Protein AF-A0A377PTZ9-F1 (afdb_monomer)

Organism: NCBI:txid216

Radius of gyration: 16.84 Å; Cα contacts (8 Å, |Δi|>4): 216; chains: 1; bounding box: 47×27×41 Å

Solvent-accessible surface area (backbone atoms only — not comparable to full-atom values): 8527 Å² total; per-residue (Å²): 127,81,68,58,60,66,52,52,52,62,65,39,64,83,75,37,83,42,76,46,66,63,40,73,64,58,42,49,35,21,53,57,26,54,49,50,52,49,54,52,51,52,33,51,74,72,61,79,44,78,96,49,69,70,60,57,49,51,62,28,60,78,28,16,79,56,80,60,74,45,83,55,84,72,74,62,31,44,36,37,41,26,43,89,55,39,35,38,42,26,41,75,40,94,63,89,71,54,79,67,52,51,53,55,49,50,54,50,39,52,49,50,49,30,17,44,28,44,86,38,75,83,45,52,75,43,62,45,81,43,64,77,78,66,92,58,64,90,52,74,82,82,74,81,80,126

Nearest PDB structures (foldseek):
  4i1t-assembly1_A-2  TM=3.904E-01  e=2.433E-02  Mammarenavirus caliense
  2aag-assembly2_D  TM=4.185E-01  e=1.680E+00  Pseudomonas pavonaceae
  2aaj-assembly1_A  TM=4.150E-01  e=1.680E+00  Pseudomonas pavonaceae
  7oe3-assembly1_L  TM=3.119E-01  e=4.398E+00  Mammarenavirus lassaense

pLDDT: mean 90.22, std 12.08, range [41.66, 98.38]

Foldseek 3Di:
DPCPLVVVQVVQVVPFPDKDFQAWFAQKFAPQLVVLLVVVLVCVVVVVDDDDPVVSLVSLLVCLADHHMDGHGAGTQGMWTHDPLEIEREDEDADDDDPVVVSVLSSSQSVSSSRNCNVRSSGNYHYYYHHDDDPPPPDDPPPPDD

Mean predicted aligned error: 5.7 Å

Structure (mmCIF, N/CA/C/O backbone):
data_AF-A0A377PTZ9-F1
#
_entry.id   AF-A0A377PTZ9-F1
#
loop_
_atom_site.group_PDB
_atom_site.id
_atom_site.type_symbol
_atom_site.label_atom_id
_atom_site.label_alt_id
_atom_site.label_comp_id
_atom_site.label_asym_id
_atom_site.label_entity_id
_atom_site.label_seq_id
_atom_site.pdbx_PDB_ins_code
_atom_site.Cartn_x
_atom_site.Cartn_y
_atom_site.Cartn_z
_atom_site.occupancy
_atom_site.B_iso_or_equiv
_atom_site.auth_seq_id
_atom_site.auth_comp_id
_atom_site.auth_asym_id
_atom_site.auth_atom_id
_atom_site.pdbx_PDB_model_num
ATOM 1 N N . MET A 1 1 ? 12.269 11.457 -18.481 1.00 46.06 1 MET A N 1
ATOM 2 C CA . MET A 1 1 ? 11.301 10.657 -17.701 1.00 46.06 1 MET A CA 1
ATOM 3 C C . MET A 1 1 ? 11.946 9.303 -17.450 1.00 46.06 1 MET A C 1
ATOM 5 O O . MET A 1 1 ? 12.517 8.785 -18.406 1.00 46.06 1 MET A O 1
ATOM 9 N N . PRO A 1 2 ? 11.980 8.771 -16.217 1.00 60.16 2 PRO A N 1
ATOM 10 C CA . PRO A 1 2 ? 12.555 7.449 -15.976 1.00 60.16 2 PRO A CA 1
ATOM 11 C C . PRO A 1 2 ? 11.847 6.422 -16.870 1.00 60.16 2 PRO A C 1
ATOM 13 O O . PRO A 1 2 ? 10.621 6.393 -16.915 1.00 60.16 2 PRO A O 1
ATOM 16 N N . CYS A 1 3 ? 12.595 5.603 -17.609 1.00 76.75 3 CYS A N 1
ATOM 17 C CA . CYS A 1 3 ? 12.037 4.622 -18.549 1.00 76.75 3 CYS A CA 1
ATOM 18 C C . CYS A 1 3 ? 11.354 3.423 -17.863 1.00 76.75 3 CYS A C 1
ATOM 20 O O . CYS A 1 3 ? 10.836 2.546 -18.546 1.00 76.75 3 CYS A O 1
ATOM 22 N N . PHE A 1 4 ? 11.342 3.375 -16.528 1.00 84.31 4 PHE A N 1
ATOM 23 C CA . PHE A 1 4 ? 10.908 2.208 -15.763 1.00 84.31 4 PHE A CA 1
ATOM 24 C C . PHE A 1 4 ? 9.403 1.955 -15.834 1.00 84.31 4 PHE A C 1
ATOM 26 O O . PHE A 1 4 ? 9.007 0.818 -16.061 1.00 84.31 4 PHE A O 1
ATOM 33 N N . GLU A 1 5 ? 8.566 2.985 -15.679 1.00 84.88 5 GLU A N 1
ATOM 34 C CA . GLU A 1 5 ? 7.110 2.798 -15.713 1.00 84.88 5 GLU A CA 1
ATOM 35 C C . GLU A 1 5 ? 6.605 2.308 -17.082 1.00 84.88 5 GLU A C 1
ATOM 37 O O . GLU A 1 5 ? 5.868 1.323 -17.090 1.00 84.88 5 GLU A O 1
ATOM 42 N N . PRO A 1 6 ? 7.003 2.897 -18.238 1.00 89.69 6 PRO A N 1
ATOM 43 C CA . PRO A 1 6 ? 6.596 2.368 -19.543 1.00 89.69 6 PRO A CA 1
ATOM 44 C C . PRO A 1 6 ? 7.059 0.927 -19.791 1.00 89.69 6 PRO A C 1
ATOM 46 O O . PRO A 1 6 ? 6.316 0.133 -20.357 1.00 89.69 6 PRO A O 1
ATOM 49 N N . VAL A 1 7 ? 8.278 0.571 -19.365 1.00 89.44 7 VAL A N 1
ATOM 50 C CA . VAL A 1 7 ? 8.804 -0.796 -19.525 1.00 89.44 7 VAL A CA 1
ATOM 51 C C . VAL A 1 7 ? 8.029 -1.783 -18.652 1.00 89.44 7 VAL A C 1
ATOM 53 O O . VAL A 1 7 ? 7.683 -2.868 -19.111 1.00 89.44 7 VAL A O 1
ATOM 56 N N . ALA A 1 8 ? 7.734 -1.414 -17.404 1.00 89.88 8 ALA A N 1
ATOM 57 C CA . ALA A 1 8 ? 6.964 -2.257 -16.498 1.00 89.88 8 ALA A CA 1
ATOM 58 C C . ALA A 1 8 ? 5.516 -2.453 -16.980 1.00 89.88 8 ALA A C 1
ATOM 60 O O . ALA A 1 8 ? 5.006 -3.570 -16.913 1.00 89.88 8 ALA A O 1
ATOM 61 N N . GLU A 1 9 ? 4.881 -1.402 -17.510 1.00 92.56 9 GLU A N 1
ATOM 62 C CA . GLU A 1 9 ? 3.571 -1.487 -18.167 1.00 92.56 9 GLU A CA 1
ATOM 63 C C . GLU A 1 9 ? 3.603 -2.472 -19.342 1.00 92.56 9 GLU A C 1
ATOM 65 O O . GLU A 1 9 ? 2.761 -3.365 -19.408 1.00 92.56 9 GLU A O 1
ATOM 70 N N . GLU A 1 10 ? 4.586 -2.353 -20.240 1.00 94.06 10 GLU A N 1
ATOM 71 C CA . GLU A 1 10 ? 4.681 -3.215 -21.421 1.00 94.06 10 GLU A CA 1
ATOM 72 C C . GLU A 1 10 ? 4.845 -4.694 -21.050 1.00 94.06 10 GLU A C 1
ATOM 74 O O . GLU A 1 10 ? 4.149 -5.552 -21.589 1.00 94.06 10 GLU A O 1
ATOM 79 N N . LEU A 1 11 ? 5.704 -4.996 -20.072 1.00 91.06 11 LEU A N 1
ATOM 80 C CA . LEU A 1 11 ? 5.896 -6.361 -19.573 1.00 91.06 11 LEU A CA 1
ATOM 81 C C . LEU A 1 11 ? 4.638 -6.921 -18.892 1.00 91.06 11 LEU A C 1
ATOM 83 O O . LEU A 1 11 ? 4.369 -8.120 -18.969 1.00 91.06 11 LEU A O 1
ATOM 87 N N . ALA A 1 12 ? 3.856 -6.071 -18.226 1.00 93.44 12 ALA A N 1
ATOM 88 C CA . ALA A 1 12 ? 2.660 -6.497 -17.512 1.00 93.44 12 ALA A CA 1
ATOM 89 C C . ALA A 1 12 ? 1.502 -6.899 -18.444 1.00 93.44 12 ALA A C 1
ATOM 91 O O . ALA A 1 12 ? 0.682 -7.733 -18.050 1.00 93.44 12 ALA A O 1
ATOM 92 N N . LYS A 1 13 ? 1.441 -6.375 -19.678 1.00 94.62 13 LYS A N 1
ATOM 93 C CA . LYS A 1 13 ? 0.349 -6.644 -20.643 1.00 94.62 13 LYS A CA 1
ATOM 94 C C . LYS A 1 13 ? 0.128 -8.127 -20.931 1.00 94.62 13 LYS A C 1
ATOM 96 O O . LYS A 1 13 ? -0.987 -8.528 -21.238 1.00 94.62 13 LYS A O 1
ATOM 101 N N . ALA A 1 14 ? 1.166 -8.951 -20.800 1.00 94.12 14 ALA A N 1
ATOM 102 C CA . ALA A 1 14 ? 1.071 -10.392 -21.015 1.00 94.12 14 ALA A CA 1
ATOM 103 C C . ALA A 1 14 ? 0.363 -11.155 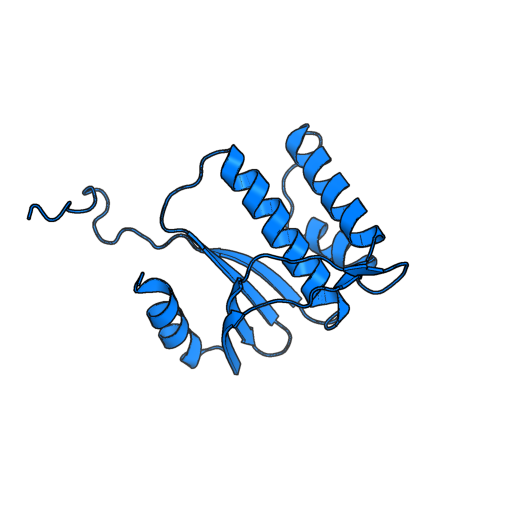-19.875 1.00 94.12 14 ALA A C 1
ATOM 105 O O . ALA A 1 14 ? 0.012 -12.323 -20.047 1.00 94.12 14 ALA A O 1
ATOM 106 N N . HIS A 1 15 ? 0.189 -10.543 -18.698 1.00 94.38 15 HIS A N 1
ATOM 107 C CA . HIS A 1 15 ? -0.195 -11.260 -17.477 1.00 94.38 15 HIS A CA 1
ATOM 108 C C . HIS A 1 15 ? -1.317 -10.615 -16.660 1.00 94.38 15 HIS A C 1
ATOM 110 O O . HIS A 1 15 ? -1.866 -11.294 -15.791 1.00 94.38 15 HIS A O 1
ATOM 116 N N . PHE A 1 16 ? -1.643 -9.344 -16.896 1.00 96.88 16 PHE A N 1
ATOM 117 C CA . PHE A 1 16 ? -2.603 -8.582 -16.099 1.00 96.88 16 PHE A CA 1
ATOM 118 C C . PHE A 1 16 ? -3.767 -8.078 -16.948 1.00 96.88 16 PHE A C 1
ATOM 120 O O . PHE A 1 16 ? -3.578 -7.652 -18.084 1.00 96.88 16 PHE A O 1
ATOM 127 N N . ASP A 1 17 ? -4.962 -8.095 -16.361 1.00 95.94 17 ASP A N 1
ATOM 128 C CA . ASP A 1 17 ? -6.204 -7.679 -17.017 1.00 95.94 17 ASP A CA 1
ATOM 129 C C . ASP A 1 17 ? -6.298 -6.151 -17.094 1.00 95.94 17 ASP A C 1
ATOM 131 O O . ASP A 1 17 ? -6.851 -5.588 -18.038 1.00 95.94 17 ASP A O 1
ATOM 135 N N . LYS A 1 18 ? -5.760 -5.468 -16.076 1.00 97.06 18 LYS A N 1
ATOM 136 C CA . LYS A 1 18 ? -5.796 -4.013 -15.962 1.00 97.06 18 LYS A CA 1
ATOM 137 C C . LYS A 1 18 ? -4.451 -3.477 -15.499 1.00 97.06 18 LYS A C 1
ATOM 139 O O . LYS A 1 18 ? -3.873 -3.970 -14.529 1.00 97.06 18 LYS A O 1
ATOM 144 N N . ILE A 1 19 ? -3.969 -2.468 -16.216 1.00 97.50 19 ILE A N 1
ATOM 145 C CA . ILE A 1 19 ? -2.663 -1.845 -16.018 1.00 97.50 19 ILE A CA 1
ATOM 146 C C . ILE A 1 19 ? -2.851 -0.341 -16.151 1.00 97.50 19 ILE A C 1
ATOM 148 O O . ILE A 1 19 ? -3.372 0.129 -17.160 1.00 97.50 19 ILE A O 1
ATOM 152 N N . GLU A 1 20 ? -2.444 0.413 -15.137 1.00 96.50 20 GLU A N 1
ATOM 153 C CA . GLU A 1 20 ? -2.521 1.872 -15.154 1.00 96.50 20 GLU A CA 1
ATOM 154 C C . GLU A 1 20 ? -1.290 2.479 -14.482 1.00 96.50 20 GLU A C 1
ATOM 156 O O . GLU A 1 20 ? -0.798 1.971 -13.473 1.00 96.50 20 GLU A O 1
ATOM 161 N N . ARG A 1 21 ? -0.799 3.594 -15.023 1.00 95.50 21 ARG A N 1
ATOM 162 C CA . ARG A 1 21 ? 0.311 4.353 -14.441 1.00 95.50 21 ARG A CA 1
ATOM 163 C C . ARG A 1 21 ? -0.188 5.574 -13.689 1.00 95.50 21 ARG A C 1
ATOM 165 O O . ARG A 1 21 ? -1.158 6.204 -14.104 1.00 95.50 21 ARG A O 1
ATOM 172 N N . GLN A 1 22 ? 0.543 5.959 -12.646 1.00 94.31 22 GLN A N 1
ATOM 173 C CA . GLN A 1 22 ? 0.359 7.235 -11.947 1.00 94.31 22 GLN A CA 1
ATOM 174 C C . GLN A 1 22 ? -1.080 7.449 -11.439 1.00 94.31 22 GLN A C 1
ATOM 176 O O . GLN A 1 22 ? -1.638 8.555 -11.536 1.00 94.31 22 GLN A O 1
ATOM 181 N N . ILE A 1 23 ? -1.685 6.389 -10.890 1.00 95.75 23 ILE A N 1
ATOM 182 C CA . ILE A 1 23 ? -3.071 6.417 -10.418 1.00 95.75 23 ILE A CA 1
ATOM 183 C C . ILE A 1 23 ? -3.183 7.044 -9.031 1.00 95.75 23 ILE A C 1
ATOM 185 O O . ILE A 1 23 ? -2.307 6.901 -8.177 1.00 95.75 23 ILE A O 1
ATOM 189 N N . ALA A 1 24 ? -4.306 7.710 -8.782 1.00 94.19 24 ALA A N 1
ATOM 190 C CA . ALA A 1 24 ? -4.717 8.058 -7.431 1.00 94.19 24 ALA A CA 1
ATOM 191 C C . ALA A 1 24 ? -5.631 6.949 -6.896 1.00 94.19 24 ALA A C 1
ATOM 193 O O . ALA A 1 24 ? -6.647 6.633 -7.514 1.00 94.19 24 ALA A O 1
ATOM 194 N N . VAL A 1 25 ? -5.291 6.377 -5.740 1.00 92.88 25 VAL A N 1
ATOM 195 C CA . VAL A 1 25 ? -6.271 5.607 -4.960 1.00 92.88 25 VAL A CA 1
ATOM 196 C C . VAL A 1 25 ? -7.340 6.559 -4.409 1.00 92.88 25 VAL A C 1
ATOM 198 O O . VAL A 1 25 ? -7.126 7.774 -4.363 1.00 92.88 25 VAL A O 1
ATOM 201 N N . THR A 1 26 ? -8.494 6.025 -3.997 1.00 91.50 26 THR A N 1
ATOM 202 C CA . THR A 1 26 ? -9.554 6.853 -3.395 1.00 91.50 26 THR A CA 1
ATOM 203 C C . THR A 1 26 ? -9.016 7.675 -2.218 1.00 91.50 26 THR A C 1
ATOM 205 O O . THR A 1 26 ? -8.110 7.253 -1.500 1.00 91.50 26 THR A O 1
ATOM 208 N N . ASN A 1 27 ? -9.565 8.872 -2.036 1.00 94.44 27 ASN A N 1
ATOM 209 C CA . ASN A 1 27 ? -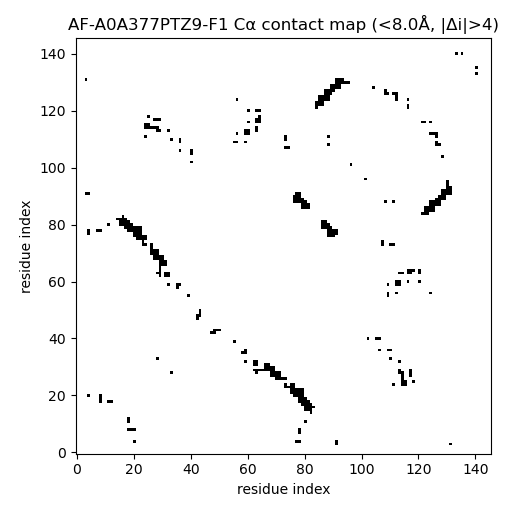9.185 9.793 -0.968 1.00 94.44 27 ASN A CA 1
ATOM 210 C C . ASN A 1 27 ? -9.866 9.472 0.372 1.00 94.44 27 ASN A C 1
ATOM 212 O O . ASN A 1 27 ? -9.576 10.128 1.370 1.00 94.44 27 ASN A O 1
ATOM 216 N N . THR A 1 28 ? -10.760 8.485 0.402 1.00 96.75 28 THR A N 1
ATOM 217 C CA . THR A 1 28 ? -11.482 8.065 1.604 1.00 96.75 28 THR A CA 1
ATOM 218 C C . THR A 1 28 ? -10.718 6.985 2.365 1.00 96.75 28 THR A C 1
ATOM 220 O O . THR A 1 28 ? -10.189 6.044 1.773 1.00 96.75 28 THR A O 1
ATOM 223 N N . ILE A 1 29 ? -10.678 7.113 3.688 1.00 97.31 29 ILE A N 1
ATOM 224 C CA . ILE A 1 29 ? -10.144 6.117 4.621 1.00 97.31 29 ILE A CA 1
ATOM 225 C C . ILE A 1 29 ? -10.976 6.143 5.909 1.00 97.31 29 ILE A C 1
ATOM 227 O O . ILE A 1 29 ? -11.497 7.192 6.280 1.00 97.31 29 ILE A O 1
ATOM 231 N N . THR A 1 30 ? -11.123 5.020 6.612 1.00 97.38 30 THR A N 1
ATOM 232 C CA . THR A 1 30 ? -11.762 5.018 7.940 1.00 97.38 30 THR A CA 1
ATOM 233 C C . THR A 1 30 ? -10.790 5.531 9.005 1.00 97.38 30 THR A C 1
ATOM 235 O O . THR A 1 30 ? -9.578 5.292 8.935 1.00 97.38 30 THR A O 1
ATOM 238 N N . LYS A 1 31 ? -11.298 6.234 10.022 1.00 97.06 31 LYS A N 1
ATOM 239 C CA . LYS A 1 31 ? -10.481 6.690 11.158 1.00 97.06 31 LYS A CA 1
ATOM 240 C C . LYS A 1 31 ? -9.868 5.505 11.904 1.00 97.06 31 LYS A C 1
ATOM 242 O O . LYS A 1 31 ? -8.725 5.579 12.351 1.00 97.06 31 LYS A O 1
ATOM 247 N N . GLU A 1 32 ? -10.591 4.396 11.990 1.00 97.25 32 GLU A N 1
ATOM 248 C CA . GLU A 1 32 ? -10.123 3.134 12.553 1.00 97.25 32 GLU A CA 1
ATOM 249 C C . GLU A 1 32 ? -8.935 2.571 11.765 1.00 97.25 32 GLU A C 1
ATOM 251 O O . GLU A 1 32 ? -7.923 2.226 12.375 1.00 97.25 32 GLU A O 1
ATOM 256 N N . ALA A 1 33 ? -8.984 2.555 10.428 1.00 97.56 33 ALA A N 1
ATOM 257 C CA . ALA A 1 33 ? -7.838 2.136 9.621 1.00 97.56 33 ALA A CA 1
ATOM 258 C C . ALA A 1 33 ? -6.623 3.051 9.838 1.00 97.56 33 ALA A C 1
ATOM 260 O O . ALA A 1 33 ? -5.503 2.557 9.947 1.00 97.56 33 ALA A O 1
ATOM 261 N N . GLN A 1 34 ? -6.821 4.368 9.970 1.00 97.50 34 GLN A N 1
ATOM 262 C CA . GLN A 1 34 ? -5.725 5.292 10.293 1.00 97.50 34 GLN A CA 1
ATOM 263 C C . GLN A 1 34 ? -5.080 4.980 11.650 1.00 97.50 34 GLN A C 1
ATOM 265 O O . GLN A 1 34 ? -3.852 4.989 11.747 1.00 97.50 34 GLN A O 1
ATOM 270 N N . ARG A 1 35 ? -5.884 4.668 12.676 1.00 97.69 35 ARG A N 1
ATOM 271 C CA . ARG A 1 35 ? -5.386 4.243 13.995 1.00 97.69 35 ARG A CA 1
ATOM 272 C C . ARG A 1 35 ? -4.606 2.934 13.899 1.00 97.69 35 ARG A C 1
ATOM 274 O O . ARG A 1 35 ? -3.472 2.884 14.350 1.00 97.69 35 ARG A O 1
ATOM 281 N N . VAL A 1 36 ? -5.147 1.923 13.216 1.00 97.94 36 VAL A N 1
ATOM 282 C CA . VAL A 1 36 ? -4.456 0.637 13.016 1.00 97.94 36 VAL A CA 1
ATOM 283 C C . VAL A 1 36 ? -3.117 0.822 12.298 1.00 97.94 36 VAL A C 1
ATOM 285 O O . VAL A 1 36 ? -2.121 0.222 12.698 1.00 97.94 36 VAL A O 1
ATOM 288 N N . ILE A 1 37 ? -3.061 1.667 11.263 1.00 97.94 37 ILE A N 1
ATOM 289 C CA . ILE A 1 37 ? -1.805 2.001 10.578 1.00 97.94 37 ILE A CA 1
ATOM 290 C C . ILE A 1 37 ? -0.823 2.655 11.551 1.00 97.94 37 ILE A C 1
ATOM 292 O O . ILE A 1 37 ? 0.355 2.300 11.547 1.00 97.94 37 ILE A O 1
ATOM 296 N N . GLN A 1 38 ? -1.287 3.598 12.372 1.00 98.00 38 GLN A N 1
ATOM 297 C CA . GLN A 1 38 ? -0.449 4.258 13.367 1.00 98.00 38 GLN A CA 1
ATOM 298 C C . GLN A 1 38 ? 0.111 3.254 14.384 1.00 98.00 38 GLN A C 1
ATOM 300 O O . GLN A 1 38 ? 1.323 3.215 14.573 1.00 98.00 38 GLN A O 1
ATOM 305 N N . ASP A 1 39 ? -0.725 2.367 14.921 1.00 98.06 39 ASP A N 1
ATOM 306 C CA . ASP A 1 39 ? -0.317 1.334 15.878 1.00 98.06 39 ASP A CA 1
ATOM 307 C C . ASP A 1 39 ? 0.714 0.364 15.281 1.00 98.06 39 ASP A C 1
ATOM 309 O O . ASP A 1 39 ? 1.680 -0.021 15.946 1.00 98.06 39 ASP A O 1
ATOM 313 N N . ILE A 1 40 ? 0.525 -0.040 14.017 1.00 98.12 40 ILE A N 1
ATOM 314 C CA . ILE A 1 40 ? 1.491 -0.868 13.281 1.00 98.12 40 ILE A CA 1
ATOM 315 C C . ILE A 1 40 ? 2.827 -0.130 13.179 1.00 98.12 40 ILE A C 1
ATOM 317 O O . ILE A 1 40 ? 3.869 -0.702 13.495 1.00 98.12 40 ILE A O 1
ATOM 321 N N . MET A 1 41 ? 2.810 1.136 12.757 1.00 97.50 41 MET A N 1
ATOM 322 C CA . MET A 1 41 ? 4.026 1.935 12.615 1.00 97.50 41 MET A CA 1
ATOM 323 C C . MET A 1 41 ? 4.754 2.086 13.955 1.00 97.50 41 MET A C 1
ATOM 325 O O . MET A 1 41 ? 5.942 1.781 14.030 1.00 97.50 41 MET A O 1
ATOM 329 N N . ASP A 1 42 ? 4.048 2.445 15.024 1.00 97.44 42 ASP A N 1
ATOM 330 C CA . ASP A 1 42 ? 4.637 2.636 16.353 1.00 97.44 42 ASP A CA 1
ATOM 331 C C . ASP A 1 42 ? 5.224 1.333 16.913 1.00 97.44 42 ASP A C 1
ATOM 333 O O . ASP A 1 42 ? 6.324 1.323 17.477 1.00 97.44 42 ASP A O 1
ATOM 337 N N . SER A 1 43 ? 4.551 0.201 16.686 1.00 96.44 43 SER A N 1
ATOM 338 C CA . SER A 1 43 ? 5.030 -1.127 17.096 1.00 96.44 43 SER A CA 1
ATOM 339 C C . SER A 1 43 ? 6.286 -1.570 16.339 1.00 96.44 43 SER A C 1
ATOM 341 O O . SER A 1 43 ? 7.137 -2.263 16.901 1.00 96.44 43 SER A O 1
ATOM 343 N N . LEU A 1 44 ? 6.419 -1.197 15.064 1.00 95.31 44 LEU A N 1
ATOM 344 C CA . LEU A 1 44 ? 7.615 -1.483 14.265 1.00 95.31 44 LEU A CA 1
ATOM 345 C C . LEU A 1 44 ? 8.775 -0.554 14.633 1.00 95.31 44 LEU A C 1
ATOM 347 O O . LEU A 1 44 ? 9.932 -0.974 14.647 1.00 95.31 44 LEU A O 1
ATOM 351 N N . GLU A 1 45 ? 8.484 0.710 14.935 1.00 93.00 45 GLU A N 1
ATOM 352 C CA . GLU A 1 45 ? 9.495 1.708 15.280 1.00 93.00 45 GLU A CA 1
ATOM 353 C C . GLU A 1 45 ? 10.091 1.505 16.673 1.00 93.00 45 GLU A C 1
ATOM 355 O O . GLU A 1 45 ? 11.300 1.676 16.843 1.00 93.00 45 GLU A O 1
ATOM 360 N N . SER A 1 46 ? 9.266 1.094 17.637 1.00 94.19 46 SER A N 1
ATOM 361 C CA . SER A 1 46 ? 9.689 0.719 18.992 1.00 94.19 46 SER A CA 1
ATOM 362 C C . SER A 1 46 ? 10.408 -0.633 19.057 1.00 94.19 46 SER A C 1
ATOM 364 O O . SER A 1 46 ? 11.041 -0.941 20.063 1.00 94.19 46 SER A O 1
ATOM 366 N N . GLY A 1 47 ? 10.336 -1.444 17.995 1.00 92.06 47 GLY A N 1
ATOM 367 C CA . GLY A 1 47 ? 10.890 -2.799 17.977 1.00 92.06 47 GLY A CA 1
ATOM 368 C C . GLY A 1 47 ? 10.053 -3.827 18.747 1.00 92.06 47 GLY A C 1
ATOM 369 O O . GLY A 1 47 ? 10.501 -4.958 18.919 1.00 92.06 47 GLY A O 1
ATOM 370 N N . ASN A 1 48 ? 8.835 -3.465 19.165 1.00 92.88 48 ASN A N 1
ATOM 371 C CA . ASN A 1 48 ? 7.894 -4.358 19.848 1.00 92.88 48 ASN A CA 1
ATOM 372 C C . ASN A 1 48 ? 7.370 -5.482 18.940 1.00 92.88 48 ASN A C 1
ATOM 374 O O . ASN A 1 48 ? 6.867 -6.494 19.422 1.00 92.88 48 ASN A O 1
ATOM 378 N N . SER A 1 49 ? 7.477 -5.314 17.621 1.00 93.25 49 SER A N 1
ATOM 379 C CA . SER A 1 49 ? 7.043 -6.298 16.629 1.00 93.25 49 SER A CA 1
ATOM 380 C C . SER A 1 49 ? 8.019 -6.383 15.456 1.00 93.25 49 SER A C 1
ATOM 382 O O . SER A 1 49 ? 8.763 -5.444 15.167 1.00 93.25 49 SER A O 1
ATOM 384 N N . LYS A 1 50 ? 8.011 -7.526 14.760 1.00 94.38 50 LYS A N 1
ATOM 385 C CA . LYS A 1 50 ? 8.710 -7.696 13.480 1.00 94.38 50 LYS A CA 1
ATOM 386 C C . LYS A 1 50 ? 7.736 -7.422 12.324 1.00 94.38 50 LYS A C 1
ATOM 388 O O . LYS A 1 50 ? 6.563 -7.758 12.460 1.00 94.38 50 LYS A O 1
ATOM 393 N N . PRO A 1 51 ? 8.200 -6.878 11.182 1.00 93.56 51 PRO A N 1
ATOM 394 C CA . PRO A 1 51 ? 7.345 -6.664 10.015 1.00 93.56 51 PRO A CA 1
ATOM 395 C C . PRO A 1 51 ? 6.659 -7.954 9.554 1.00 93.56 51 PRO A C 1
ATOM 397 O O . PRO A 1 51 ? 7.334 -8.952 9.297 1.00 93.56 51 PRO A O 1
ATOM 400 N N . ASN A 1 52 ? 5.337 -7.908 9.388 1.00 96.38 52 ASN A N 1
ATOM 401 C CA . ASN A 1 52 ? 4.536 -9.027 8.896 1.00 96.38 52 ASN A CA 1
ATOM 402 C C . ASN A 1 52 ? 3.442 -8.514 7.956 1.00 96.38 52 ASN A C 1
ATOM 404 O O . ASN A 1 52 ? 2.344 -8.162 8.378 1.00 96.38 52 ASN A O 1
ATOM 408 N N . LYS A 1 53 ? 3.744 -8.487 6.655 1.00 94.25 53 LYS A N 1
ATOM 409 C CA . LYS A 1 53 ? 2.870 -7.872 5.647 1.00 94.25 53 LYS A CA 1
ATOM 410 C C . LYS A 1 53 ? 1.455 -8.456 5.640 1.00 94.25 53 LYS A C 1
ATOM 412 O O . LYS A 1 53 ? 0.491 -7.707 5.529 1.00 94.25 53 LYS A O 1
ATOM 417 N N . ASN A 1 54 ? 1.332 -9.779 5.742 1.00 95.94 54 ASN A N 1
ATOM 418 C CA . ASN A 1 54 ? 0.034 -10.446 5.651 1.00 95.94 54 ASN A CA 1
ATOM 419 C C . ASN A 1 54 ? -0.856 -10.080 6.843 1.00 95.94 54 ASN A C 1
ATOM 421 O O . ASN A 1 54 ? -2.028 -9.765 6.665 1.00 95.94 54 ASN A O 1
ATOM 425 N N . GLU A 1 55 ? -0.283 -10.072 8.046 1.00 97.00 55 GLU A N 1
ATOM 426 C CA . GLU A 1 55 ? -0.992 -9.696 9.270 1.00 97.00 55 GLU A CA 1
ATOM 427 C C . GLU A 1 55 ? -1.362 -8.208 9.285 1.00 97.00 55 GLU A C 1
ATOM 429 O O . GLU A 1 55 ? -2.497 -7.855 9.589 1.00 97.00 55 GLU A O 1
ATOM 434 N N . GLU A 1 56 ? -0.432 -7.333 8.905 1.00 97.81 56 GLU A N 1
ATOM 435 C CA . GLU A 1 56 ? -0.667 -5.889 8.815 1.00 97.81 56 GLU A CA 1
ATOM 436 C C . GLU A 1 56 ? -1.812 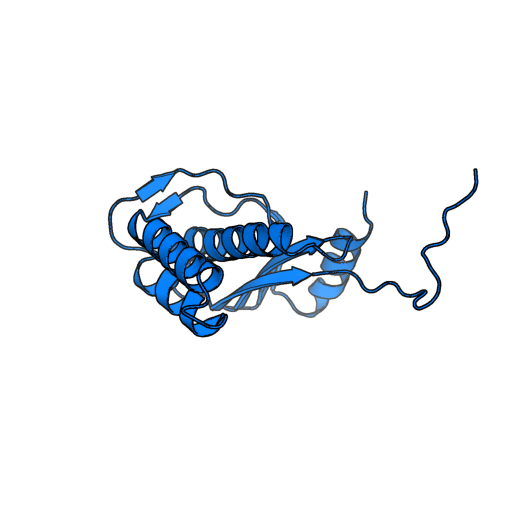-5.559 7.847 1.00 97.81 56 GLU A C 1
ATOM 438 O O . GLU A 1 56 ? -2.698 -4.774 8.183 1.00 97.81 56 GLU A O 1
ATOM 443 N N . ILE A 1 57 ? -1.827 -6.182 6.661 1.00 97.06 57 ILE A N 1
ATOM 444 C CA . ILE A 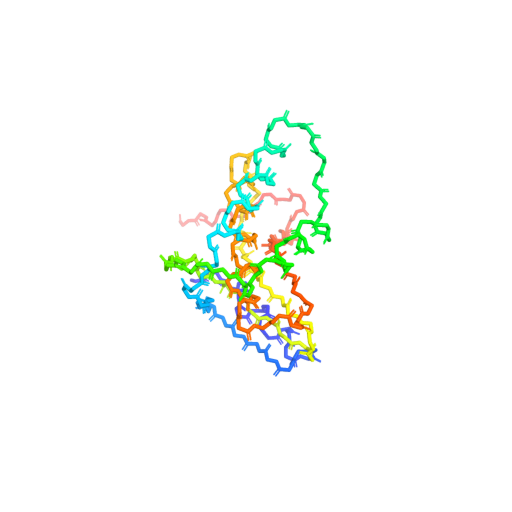1 57 ? -2.904 -6.005 5.680 1.00 97.06 57 ILE A CA 1
ATOM 445 C C . ILE A 1 57 ? -4.217 -6.555 6.235 1.00 97.06 57 ILE A C 1
ATOM 447 O O . ILE A 1 57 ? -5.223 -5.855 6.181 1.00 97.06 57 ILE A O 1
ATOM 451 N N . ALA A 1 58 ? -4.219 -7.754 6.824 1.00 97.00 58 ALA A N 1
ATOM 452 C CA . ALA A 1 58 ? -5.427 -8.341 7.404 1.00 97.00 58 ALA A CA 1
ATOM 453 C C . ALA A 1 58 ? -6.047 -7.448 8.496 1.00 97.00 58 ALA A C 1
ATOM 455 O O . ALA A 1 58 ? -7.261 -7.239 8.501 1.00 97.00 58 ALA A O 1
ATOM 456 N N . ARG A 1 59 ? -5.216 -6.864 9.371 1.00 97.12 59 ARG A N 1
ATOM 457 C CA . ARG A 1 59 ? -5.646 -5.907 10.405 1.00 97.12 59 ARG A CA 1
ATOM 458 C C . ARG A 1 59 ? -6.259 -4.636 9.823 1.00 97.12 59 ARG A C 1
ATOM 460 O O . ARG A 1 59 ? -7.170 -4.080 10.421 1.00 97.12 59 ARG A O 1
ATOM 467 N N . ILE A 1 60 ? -5.753 -4.153 8.691 1.00 97.38 60 ILE A N 1
ATOM 468 C CA . ILE A 1 60 ? -6.312 -2.979 8.009 1.00 97.38 60 ILE A CA 1
ATOM 469 C C . ILE A 1 60 ? -7.638 -3.334 7.333 1.00 97.38 60 ILE A C 1
ATOM 471 O O . ILE A 1 60 ? -8.609 -2.591 7.458 1.00 97.38 60 ILE A O 1
ATOM 475 N N . LEU A 1 61 ? -7.695 -4.472 6.634 1.00 96.25 61 LEU A N 1
ATOM 476 C CA . LEU A 1 61 ? -8.889 -4.908 5.910 1.00 96.25 61 LEU A CA 1
ATOM 477 C C . LEU A 1 61 ? -10.092 -5.078 6.843 1.00 96.25 61 LEU A C 1
ATOM 479 O O . LEU A 1 61 ? -11.186 -4.648 6.479 1.00 96.25 61 LEU A O 1
ATOM 483 N N . SER A 1 62 ? -9.889 -5.610 8.054 1.00 96.00 62 SER A N 1
ATOM 484 C CA . SER A 1 62 ? -10.968 -5.836 9.026 1.00 96.00 62 SER A CA 1
ATOM 485 C C . SER A 1 62 ? -11.677 -4.560 9.497 1.00 96.00 62 SER A C 1
ATOM 487 O O . SER A 1 62 ? -12.806 -4.646 9.972 1.00 96.00 62 SER A O 1
ATOM 489 N N . VAL A 1 63 ? -11.051 -3.388 9.345 1.00 95.81 63 VAL A N 1
ATOM 490 C CA . VAL A 1 63 ? -11.606 -2.080 9.747 1.00 95.81 63 VAL A CA 1
ATOM 491 C C . VAL A 1 63 ? -11.791 -1.117 8.570 1.00 95.81 63 VAL A C 1
ATOM 493 O O . VAL A 1 63 ? -12.137 0.050 8.756 1.00 95.81 63 VAL A O 1
ATOM 496 N N . SER A 1 64 ? -11.542 -1.582 7.344 1.00 91.81 64 SER A N 1
ATOM 497 C CA . SER A 1 64 ? -11.457 -0.724 6.156 1.00 91.81 64 SER A CA 1
ATOM 498 C C . SER A 1 64 ? -12.802 -0.197 5.651 1.00 91.81 64 SER A C 1
ATOM 500 O O . SER A 1 64 ? -12.802 0.769 4.900 1.00 91.81 64 SER A O 1
ATOM 502 N N . GLN A 1 65 ? -13.932 -0.785 6.062 1.00 92.12 65 GLN A N 1
ATOM 503 C CA . GLN A 1 65 ? -15.270 -0.420 5.564 1.00 92.12 65 GLN A CA 1
ATOM 504 C C . GLN A 1 65 ? -16.230 0.127 6.623 1.00 92.12 65 GLN A C 1
ATOM 506 O O . GLN A 1 65 ? -17.304 0.616 6.285 1.00 92.12 65 GLN A O 1
ATOM 511 N N . SER A 1 66 ? -15.884 0.014 7.902 1.00 85.06 66 SER A N 1
ATOM 512 C CA . SER A 1 66 ? -16.782 0.336 9.009 1.00 85.06 66 SER A CA 1
ATOM 513 C C . SER A 1 66 ? -16.266 1.522 9.806 1.00 85.06 66 SER A C 1
ATOM 515 O O . SER A 1 66 ? -15.077 1.577 10.115 1.00 85.06 66 SER A O 1
ATOM 517 N N . GLY A 1 67 ? -17.176 2.399 10.219 1.00 90.06 67 GLY A N 1
ATOM 518 C CA . GLY A 1 67 ? -16.871 3.502 11.124 1.00 90.06 67 GLY A CA 1
ATOM 519 C C . GLY A 1 67 ? -16.868 4.861 10.439 1.00 90.06 67 GLY A C 1
ATOM 520 O O . GLY A 1 67 ? -17.417 5.044 9.352 1.00 90.06 67 GLY A O 1
ATOM 521 N N . GLU A 1 68 ? -16.283 5.837 11.124 1.00 96.19 68 GLU A N 1
ATOM 522 C CA . GLU A 1 68 ? -16.240 7.212 10.647 1.00 96.19 68 GLU A CA 1
ATOM 523 C C . GLU A 1 68 ? -15.150 7.367 9.583 1.00 96.19 68 GLU A C 1
ATOM 525 O O . GLU A 1 68 ? -14.014 6.921 9.757 1.00 96.19 68 GLU A O 1
ATOM 530 N N . THR A 1 69 ? -15.475 8.027 8.477 1.00 96.62 69 THR A N 1
ATOM 531 C CA . THR A 1 69 ? -14.525 8.262 7.388 1.00 96.62 69 THR A CA 1
ATOM 532 C C . THR A 1 69 ? -13.799 9.591 7.538 1.00 96.62 69 THR A C 1
ATOM 534 O O . THR A 1 69 ? -14.358 10.575 8.022 1.00 96.62 69 THR A O 1
ATOM 537 N N . SER A 1 70 ? -12.569 9.649 7.043 1.00 95.19 70 SER A N 1
ATOM 538 C CA . SER A 1 70 ? -11.811 10.873 6.828 1.00 95.19 70 SER A CA 1
ATOM 539 C C . SER A 1 70 ? -11.343 10.961 5.373 1.00 95.19 70 SER A C 1
ATOM 541 O O . SER A 1 70 ? -11.214 9.955 4.668 1.00 95.19 70 SER A O 1
ATOM 543 N N . THR A 1 71 ? -11.105 12.190 4.918 1.00 96.56 71 THR A N 1
ATOM 544 C CA . THR A 1 71 ? -10.571 12.463 3.582 1.00 96.56 71 THR A CA 1
ATOM 545 C C . THR A 1 71 ? -9.094 12.803 3.695 1.00 96.56 71 THR A C 1
ATOM 547 O O . THR A 1 71 ? -8.716 13.732 4.409 1.00 96.56 71 THR A O 1
ATOM 550 N N . ILE A 1 72 ? -8.257 12.078 2.961 1.00 95.50 72 ILE A N 1
ATOM 551 C CA . ILE A 1 72 ? -6.813 12.298 2.877 1.00 95.50 72 ILE A CA 1
ATOM 552 C C . ILE A 1 72 ? -6.378 12.460 1.421 1.00 95.50 72 ILE A C 1
ATOM 554 O O . ILE A 1 72 ? -7.152 12.246 0.495 1.00 95.50 72 ILE A O 1
ATOM 558 N N . LYS A 1 73 ? -5.119 12.835 1.189 1.00 94.75 73 LYS A N 1
ATOM 559 C CA . LYS A 1 73 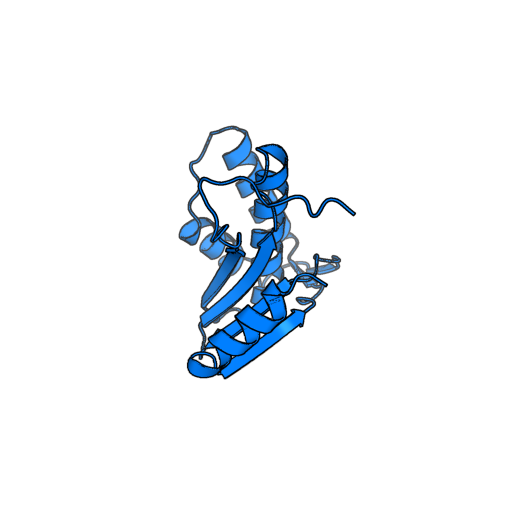? -4.539 12.900 -0.159 1.00 94.75 73 LYS A CA 1
ATOM 560 C C . LYS A 1 73 ? -3.341 11.953 -0.244 1.00 94.75 73 LYS A C 1
ATOM 562 O O . LYS A 1 73 ? -2.215 12.404 -0.030 1.00 94.75 73 LYS A O 1
ATOM 567 N N . PRO A 1 74 ? -3.566 10.649 -0.500 1.00 94.06 74 PRO A N 1
ATOM 568 C CA . PRO A 1 74 ? -2.477 9.697 -0.659 1.00 94.06 74 PRO A CA 1
ATOM 569 C C . PRO A 1 74 ? -1.591 10.100 -1.836 1.00 94.06 74 PRO A C 1
ATOM 571 O O . PRO A 1 74 ? -2.047 10.728 -2.798 1.00 94.06 74 PRO A O 1
ATOM 574 N N . THR A 1 75 ? -0.318 9.723 -1.775 1.00 95.25 75 THR A N 1
ATOM 575 C CA . THR A 1 75 ? 0.563 9.813 -2.940 1.00 95.25 75 THR A CA 1
ATOM 576 C C . THR A 1 75 ? 0.023 8.938 -4.069 1.00 95.25 75 THR A C 1
ATOM 578 O O . THR A 1 75 ? -0.720 7.981 -3.836 1.00 95.25 75 THR A O 1
ATOM 581 N N . LYS A 1 76 ? 0.381 9.280 -5.308 1.00 96.56 76 LYS A N 1
ATOM 582 C CA . LYS A 1 76 ? 0.020 8.464 -6.466 1.00 96.56 76 LYS A CA 1
ATOM 583 C C . LYS A 1 76 ? 0.793 7.152 -6.457 1.00 96.56 76 LYS A C 1
ATOM 585 O O . LYS A 1 76 ? 1.958 7.131 -6.075 1.00 96.56 76 LYS A O 1
ATOM 590 N N . VAL A 1 77 ? 0.130 6.096 -6.904 1.00 97.38 77 VAL A N 1
ATOM 591 C CA . VAL A 1 77 ? 0.747 4.801 -7.183 1.00 97.38 77 VAL A CA 1
ATOM 592 C C . VAL A 1 77 ? 1.387 4.889 -8.563 1.00 97.38 77 VAL A C 1
ATOM 594 O O . VAL A 1 77 ? 0.695 5.206 -9.533 1.00 97.38 77 VAL A O 1
ATOM 597 N N . ASP A 1 78 ? 2.683 4.602 -8.666 1.00 96.38 78 ASP A N 1
ATOM 598 C CA . ASP A 1 78 ? 3.401 4.704 -9.940 1.00 96.38 78 ASP A CA 1
ATOM 599 C C . ASP A 1 78 ? 2.886 3.681 -10.953 1.00 96.38 78 ASP A C 1
ATOM 601 O O . ASP A 1 78 ? 2.678 4.015 -12.121 1.00 96.38 78 ASP A O 1
ATOM 605 N N . LEU A 1 79 ? 2.621 2.452 -10.495 1.00 97.06 79 LEU A N 1
ATOM 606 C CA . LEU A 1 79 ? 2.074 1.380 -11.318 1.00 97.06 79 LEU A CA 1
ATOM 607 C C . LEU A 1 79 ? 1.013 0.571 -10.561 1.00 97.06 79 LEU A C 1
ATOM 609 O O . LEU A 1 79 ? 1.272 -0.010 -9.505 1.00 97.06 79 LEU A O 1
ATOM 613 N N . PHE A 1 80 ? -0.180 0.517 -11.139 1.00 98.06 80 PHE A N 1
ATOM 614 C CA . PHE A 1 80 ? -1.286 -0.328 -10.717 1.00 98.06 80 PHE A CA 1
ATOM 615 C C . PHE A 1 80 ? -1.410 -1.518 -11.656 1.00 98.06 80 PHE A C 1
ATOM 617 O O . PHE A 1 80 ? -1.511 -1.331 -12.869 1.00 98.06 80 PHE A O 1
ATOM 624 N N . LEU A 1 81 ? -1.454 -2.723 -11.089 1.00 98.06 81 LEU A N 1
ATOM 625 C CA . LEU A 1 81 ? -1.688 -3.961 -11.828 1.00 98.06 81 LEU A CA 1
ATOM 626 C C . LEU A 1 81 ? -2.827 -4.741 -11.176 1.00 98.06 81 LEU A C 1
ATOM 628 O O . LEU A 1 81 ? -2.867 -4.876 -9.952 1.00 98.06 81 LEU A O 1
ATOM 632 N N . GLN A 1 82 ? -3.711 -5.319 -11.981 1.00 97.94 82 GLN A N 1
ATOM 633 C CA . GLN A 1 82 ? -4.766 -6.197 -11.489 1.00 97.94 82 GLN A CA 1
ATOM 634 C C . GLN A 1 82 ? -4.939 -7.422 -12.384 1.00 97.94 82 GLN A C 1
ATOM 636 O O . GLN A 1 82 ? -4.947 -7.317 -13.611 1.00 97.94 82 GLN A O 1
ATOM 641 N N . ARG A 1 83 ? -5.079 -8.587 -11.743 1.00 97.50 83 ARG A N 1
ATOM 642 C CA . ARG A 1 83 ? -5.432 -9.860 -12.379 1.00 97.50 83 ARG A CA 1
ATOM 643 C C . ARG A 1 83 ? -6.487 -10.575 -11.539 1.00 97.50 83 ARG A C 1
ATOM 645 O O . ARG A 1 83 ? -6.185 -11.059 -10.440 1.00 97.50 83 ARG A O 1
ATOM 652 N N . GLY A 1 84 ? -7.720 -10.633 -12.032 1.00 96.31 84 GLY A N 1
ATOM 653 C CA . GLY A 1 84 ? -8.887 -11.035 -11.247 1.00 96.31 84 GLY A CA 1
ATOM 654 C C . GLY A 1 84 ? -9.001 -10.207 -9.962 1.00 96.31 84 GLY A C 1
ATOM 655 O O . GLY A 1 84 ? -9.021 -8.975 -10.002 1.00 96.31 84 GLY A O 1
ATOM 656 N N . ASN A 1 85 ? -9.010 -10.883 -8.810 1.00 96.38 85 ASN A N 1
ATOM 657 C CA . ASN A 1 85 ? -9.079 -10.233 -7.496 1.00 96.38 85 ASN A CA 1
ATOM 658 C C . ASN A 1 85 ? -7.709 -9.823 -6.933 1.00 96.38 85 ASN A C 1
ATOM 660 O O . ASN A 1 85 ? -7.661 -9.192 -5.879 1.00 96.38 85 ASN A O 1
ATOM 664 N N . ASN A 1 86 ? -6.601 -10.186 -7.586 1.00 97.88 86 ASN A N 1
ATOM 665 C CA . ASN A 1 86 ? -5.264 -9.816 -7.127 1.00 97.88 86 ASN A CA 1
ATOM 666 C C . ASN A 1 86 ? -4.925 -8.413 -7.621 1.00 97.88 86 ASN A C 1
ATOM 668 O O . ASN A 1 86 ? -4.933 -8.164 -8.827 1.00 97.88 86 ASN A O 1
ATOM 672 N N . VAL A 1 87 ? -4.605 -7.521 -6.689 1.00 98.19 87 VAL A N 1
ATOM 673 C CA . VAL A 1 87 ? -4.295 -6.115 -6.951 1.00 98.19 87 VAL A CA 1
ATOM 674 C C . VAL A 1 87 ? -2.895 -5.808 -6.448 1.00 98.19 87 VAL A C 1
ATOM 676 O O . VAL A 1 87 ? -2.553 -6.141 -5.315 1.00 98.19 87 VAL A O 1
ATOM 679 N N . TYR A 1 88 ? -2.104 -5.124 -7.268 1.00 98.19 88 TYR A N 1
ATOM 680 C CA . TYR A 1 88 ? -0.747 -4.711 -6.942 1.00 98.19 88 TYR A CA 1
ATOM 681 C C . TYR A 1 88 ? -0.623 -3.191 -7.057 1.00 98.19 88 TYR A C 1
ATOM 683 O O . TYR A 1 88 ? -0.871 -2.619 -8.117 1.00 98.19 88 TYR A O 1
ATOM 691 N N . LEU A 1 89 ? -0.235 -2.549 -5.954 1.00 98.19 89 LEU A N 1
ATOM 692 C CA . LEU A 1 89 ? -0.006 -1.108 -5.847 1.00 98.19 89 LEU A CA 1
ATOM 693 C C . LEU A 1 89 ? 1.497 -0.877 -5.688 1.00 98.19 89 LEU A C 1
ATOM 695 O O . LEU A 1 89 ? 2.062 -1.203 -4.641 1.00 98.19 89 LEU A O 1
ATOM 699 N N . ILE A 1 90 ? 2.160 -0.384 -6.730 1.00 97.50 90 ILE A N 1
ATOM 700 C CA . ILE A 1 90 ? 3.621 -0.374 -6.810 1.00 97.50 90 ILE A CA 1
ATOM 701 C C . ILE A 1 90 ? 4.146 1.062 -6.813 1.00 97.50 90 ILE A C 1
ATOM 703 O O . ILE A 1 90 ? 3.731 1.888 -7.622 1.00 97.50 90 ILE A O 1
ATOM 707 N N . ASP A 1 91 ? 5.093 1.325 -5.916 1.00 95.31 91 ASP A N 1
ATOM 708 C CA . ASP A 1 91 ? 5.910 2.538 -5.874 1.00 95.31 91 ASP A CA 1
ATOM 709 C C . ASP A 1 91 ? 7.307 2.222 -6.433 1.00 95.31 91 ASP A C 1
ATOM 711 O O . ASP A 1 91 ? 7.980 1.307 -5.944 1.00 95.31 91 ASP A O 1
ATOM 715 N N . ILE A 1 92 ? 7.754 2.939 -7.462 1.00 92.50 92 ILE A N 1
ATOM 716 C CA . ILE A 1 92 ? 9.019 2.680 -8.152 1.00 92.50 92 ILE A CA 1
ATOM 717 C C . ILE A 1 92 ? 10.084 3.653 -7.642 1.00 92.50 92 ILE A C 1
ATOM 719 O O . ILE A 1 92 ? 10.034 4.861 -7.865 1.00 92.50 92 ILE A O 1
ATOM 723 N N . LYS A 1 93 ? 11.128 3.126 -6.993 1.00 87.81 93 LYS A N 1
ATOM 724 C CA . LYS A 1 93 ? 12.237 3.926 -6.447 1.00 87.81 93 LYS A CA 1
ATOM 725 C C . LYS A 1 93 ? 13.531 3.696 -7.210 1.00 87.81 93 LYS A C 1
ATOM 727 O O . LYS A 1 93 ? 13.968 2.570 -7.396 1.00 87.81 93 LYS A O 1
ATOM 732 N N . THR A 1 94 ? 14.197 4.781 -7.592 1.00 78.50 94 THR A N 1
ATOM 733 C CA . THR A 1 94 ? 15.448 4.751 -8.373 1.00 78.50 94 THR A CA 1
ATOM 734 C C . THR A 1 94 ? 16.711 4.558 -7.529 1.00 78.50 94 THR A C 1
ATOM 736 O O . THR A 1 94 ? 17.783 4.319 -8.080 1.00 78.50 94 THR A O 1
ATOM 739 N N . ALA A 1 95 ? 16.612 4.646 -6.200 1.00 76.25 95 ALA A N 1
ATOM 740 C CA . ALA A 1 95 ? 17.744 4.517 -5.288 1.00 76.25 95 ALA A CA 1
ATOM 741 C C . ALA A 1 95 ? 17.394 3.662 -4.068 1.00 76.25 95 ALA A C 1
ATOM 743 O O . ALA A 1 95 ? 16.243 3.622 -3.626 1.00 76.25 95 ALA A O 1
ATOM 744 N N . LYS A 1 96 ? 18.417 3.011 -3.493 1.00 75.69 96 LYS A N 1
ATOM 745 C CA . LYS A 1 96 ? 18.278 2.294 -2.223 1.00 75.69 96 LYS A CA 1
ATOM 746 C C . LYS A 1 96 ? 17.893 3.298 -1.124 1.00 75.69 96 LYS A C 1
ATOM 748 O O . LYS A 1 96 ? 18.660 4.231 -0.883 1.00 75.69 96 LYS A O 1
ATOM 753 N N . PRO A 1 97 ? 16.757 3.111 -0.436 1.00 75.62 97 PRO A N 1
ATOM 754 C CA . PRO A 1 97 ? 16.324 4.040 0.600 1.00 75.62 97 PRO A CA 1
ATOM 755 C C . PRO A 1 97 ? 17.202 3.949 1.851 1.00 75.62 97 PRO A C 1
ATOM 757 O O . PRO A 1 97 ? 17.787 2.903 2.148 1.00 75.62 97 PRO A O 1
ATOM 760 N N . ASN A 1 98 ? 17.257 5.036 2.622 1.00 81.75 98 ASN A N 1
ATOM 761 C CA . ASN A 1 98 ? 17.794 5.014 3.984 1.00 81.75 98 ASN A CA 1
ATOM 762 C C . ASN A 1 98 ? 16.714 4.544 4.986 1.00 81.75 98 ASN A C 1
ATOM 764 O O . ASN A 1 98 ? 15.548 4.367 4.625 1.00 81.75 98 ASN A O 1
ATOM 768 N N . LYS A 1 99 ? 17.085 4.343 6.261 1.00 79.88 99 LYS A N 1
ATOM 769 C CA . LYS A 1 99 ? 16.153 3.860 7.301 1.00 79.88 99 LYS A CA 1
ATOM 770 C C . LYS A 1 99 ? 14.911 4.753 7.450 1.00 79.88 99 LYS A C 1
ATOM 772 O O . LYS A 1 99 ? 13.822 4.223 7.635 1.00 79.88 99 LYS A O 1
ATOM 777 N N . GLY A 1 100 ? 15.071 6.077 7.359 1.00 80.25 100 GLY A N 1
ATOM 778 C CA . GLY A 1 100 ? 13.957 7.030 7.422 1.00 80.25 100 GLY A CA 1
ATOM 779 C C . GLY A 1 100 ? 12.988 6.862 6.251 1.00 80.25 100 GLY A C 1
ATOM 780 O O . GLY A 1 100 ? 11.795 6.678 6.470 1.00 80.25 100 GLY A O 1
ATOM 781 N N . GLY A 1 101 ? 13.511 6.786 5.026 1.00 85.94 101 GLY A N 1
ATOM 782 C CA . GLY A 1 101 ? 12.707 6.578 3.821 1.00 85.94 101 GLY A CA 1
ATOM 783 C C . GLY A 1 101 ? 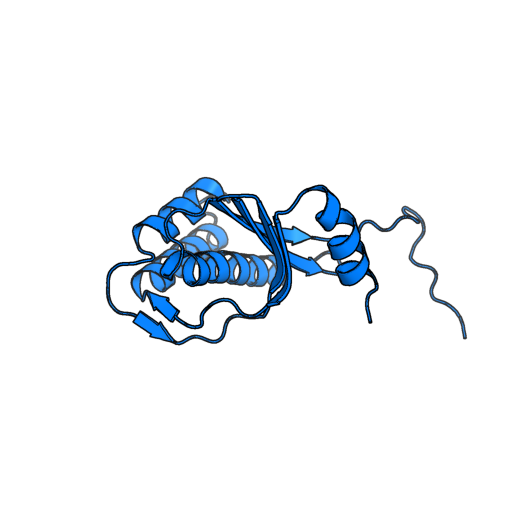11.909 5.274 3.856 1.00 85.94 101 GLY A C 1
ATOM 784 O O . GLY A 1 101 ? 10.750 5.250 3.460 1.00 85.94 101 GLY A O 1
ATOM 785 N N . PHE A 1 102 ? 12.464 4.194 4.419 1.00 87.31 102 PHE A N 1
ATOM 786 C CA . PHE A 1 102 ? 11.703 2.951 4.595 1.00 87.31 102 PHE A CA 1
ATOM 787 C C . PHE A 1 102 ? 10.487 3.103 5.523 1.00 87.31 102 PHE A C 1
ATOM 789 O O . PHE A 1 102 ? 9.470 2.456 5.270 1.00 87.31 102 PHE A O 1
ATOM 796 N N . LYS A 1 103 ? 10.554 3.953 6.559 1.00 90.69 103 LYS A N 1
ATOM 797 C CA . LYS A 1 103 ? 9.399 4.229 7.432 1.00 90.69 103 LYS A CA 1
ATOM 798 C C . LYS A 1 103 ? 8.291 4.954 6.667 1.00 90.69 103 LYS A C 1
ATOM 800 O O . LYS A 1 103 ? 7.130 4.554 6.727 1.00 90.69 103 LYS A O 1
ATOM 805 N N . GLU A 1 104 ? 8.651 5.980 5.901 1.00 92.69 104 GLU A N 1
ATOM 806 C CA . GLU A 1 104 ? 7.700 6.743 5.083 1.00 92.69 104 GLU A CA 1
ATOM 807 C C . GLU A 1 104 ? 7.044 5.868 4.010 1.00 92.69 104 GLU A C 1
ATOM 809 O O . GLU A 1 104 ? 5.825 5.904 3.820 1.00 92.69 104 GLU A O 1
ATOM 814 N N . PHE A 1 105 ? 7.832 5.012 3.356 1.00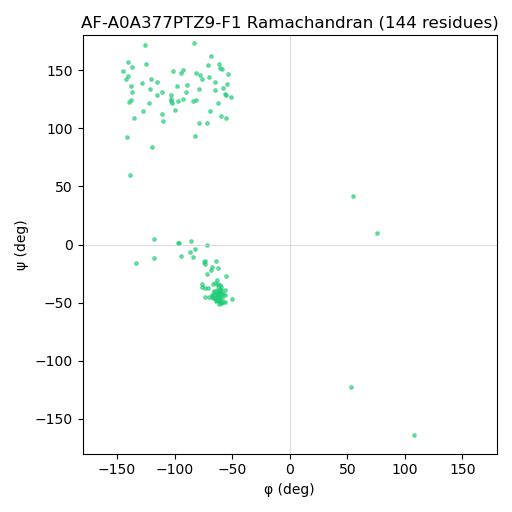 93.88 105 PHE A N 1
ATOM 815 C CA . PHE A 1 105 ? 7.325 4.056 2.376 1.00 93.88 105 PHE A CA 1
ATOM 816 C C . PHE A 1 105 ? 6.379 3.053 3.011 1.00 93.88 105 PHE A C 1
ATOM 818 O O . PHE A 1 105 ? 5.295 2.832 2.486 1.00 93.88 105 PHE A O 1
ATOM 825 N N . LYS A 1 106 ? 6.722 2.502 4.178 1.00 95.94 106 LYS A N 1
ATOM 826 C CA . LYS A 1 106 ? 5.834 1.587 4.897 1.00 95.94 106 LYS A CA 1
ATOM 827 C C . LYS A 1 106 ? 4.472 2.230 5.170 1.00 95.94 106 LYS A C 1
ATOM 829 O O . LYS A 1 106 ? 3.450 1.641 4.826 1.00 95.94 106 LYS A O 1
ATOM 834 N N . ARG A 1 107 ? 4.448 3.455 5.705 1.00 97.25 107 ARG A N 1
ATOM 835 C CA . ARG A 1 107 ? 3.201 4.189 5.968 1.00 97.25 107 ARG A CA 1
ATOM 836 C C . ARG A 1 107 ? 2.408 4.454 4.689 1.00 97.25 107 ARG A C 1
ATOM 838 O O . ARG A 1 107 ? 1.192 4.275 4.683 1.00 97.25 107 ARG A O 1
ATOM 845 N N . THR A 1 108 ? 3.089 4.828 3.609 1.00 97.06 108 THR A N 1
ATOM 846 C CA . THR A 1 108 ? 2.477 5.038 2.288 1.00 97.06 108 THR A CA 1
ATOM 847 C C . THR A 1 108 ? 1.804 3.762 1.781 1.00 97.06 108 THR A C 1
ATOM 849 O O . THR A 1 108 ? 0.619 3.770 1.457 1.00 97.06 108 THR A O 1
ATOM 852 N N . LEU A 1 109 ? 2.525 2.639 1.803 1.00 97.94 109 LEU A N 1
ATOM 853 C CA . LEU A 1 109 ? 2.03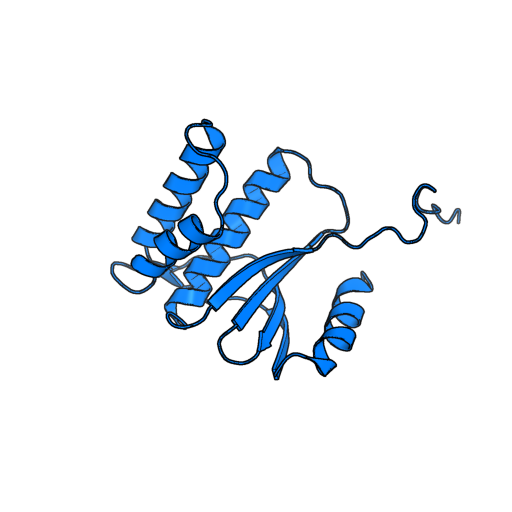9 1.339 1.346 1.00 97.94 109 LEU A CA 1
ATOM 854 C C . LEU A 1 109 ? 0.829 0.833 2.145 1.00 97.94 109 LEU A C 1
ATOM 856 O O . LEU A 1 109 ? -0.088 0.265 1.555 1.00 97.94 109 LEU A O 1
ATOM 860 N N . LEU A 1 110 ? 0.814 1.026 3.467 1.00 98.19 110 LEU A N 1
ATOM 861 C CA . LEU A 1 110 ? -0.325 0.660 4.318 1.00 98.19 110 LEU A CA 1
ATOM 862 C C . LEU A 1 110 ? -1.529 1.587 4.083 1.00 98.19 110 LEU A C 1
ATOM 864 O O . LEU A 1 110 ? -2.669 1.131 4.037 1.00 98.19 110 LEU A O 1
ATOM 868 N N . THR A 1 111 ? -1.273 2.879 3.865 1.00 97.94 111 THR A N 1
ATOM 869 C CA . THR A 1 111 ? -2.315 3.869 3.548 1.00 97.94 111 THR A CA 1
ATOM 870 C C . THR A 1 111 ? -2.997 3.549 2.220 1.00 97.94 111 THR A C 1
ATOM 872 O O . THR A 1 111 ? -4.221 3.576 2.134 1.00 97.94 111 THR A O 1
ATOM 875 N N . TRP A 1 112 ? -2.226 3.174 1.198 1.00 98.38 112 TRP A N 1
ATOM 876 C CA . TRP A 1 112 ? -2.774 2.718 -0.079 1.00 98.38 112 TRP A CA 1
ATOM 877 C C . TRP A 1 112 ? -3.665 1.489 0.060 1.00 98.38 112 TRP A C 1
ATOM 879 O O . TRP A 1 112 ? -4.725 1.454 -0.558 1.00 98.38 112 TRP A O 1
ATOM 889 N N . VAL A 1 113 ? -3.269 0.512 0.884 1.00 98.06 113 VAL A N 1
ATOM 890 C CA . VAL A 1 113 ? -4.099 -0.667 1.171 1.00 98.06 113 VAL A CA 1
ATOM 891 C C . VAL A 1 113 ? -5.427 -0.240 1.788 1.00 98.06 113 VAL A C 1
ATOM 893 O O . VAL A 1 113 ? -6.469 -0.637 1.280 1.00 98.06 113 VAL A O 1
ATOM 896 N N . ALA A 1 114 ? -5.404 0.599 2.828 1.00 97.56 114 ALA A N 1
ATOM 897 C CA . ALA A 1 114 ? -6.618 1.052 3.506 1.00 97.56 114 ALA A CA 1
ATOM 898 C C . ALA A 1 114 ? -7.563 1.825 2.575 1.00 97.56 114 ALA A C 1
ATOM 900 O O . ALA A 1 114 ? -8.750 1.511 2.508 1.00 97.56 114 ALA A O 1
ATOM 901 N N . CYS A 1 115 ? -7.036 2.792 1.819 1.00 97.31 115 CYS A N 1
ATOM 902 C CA . CYS A 1 115 ? -7.823 3.549 0.851 1.00 97.31 115 CYS A CA 1
ATOM 903 C C . CYS A 1 115 ? -8.404 2.634 -0.228 1.00 97.31 115 CYS A C 1
ATOM 905 O O . CYS A 1 115 ? -9.603 2.658 -0.480 1.00 97.31 115 CYS A O 1
ATOM 907 N N . PHE A 1 116 ? -7.583 1.792 -0.860 1.00 97.19 116 PHE A N 1
ATOM 908 C CA . PHE A 1 116 ? -8.063 0.922 -1.931 1.00 97.19 116 PHE A CA 1
ATOM 909 C C . PHE A 1 116 ? -9.124 -0.071 -1.432 1.00 97.19 116 PHE A C 1
ATOM 911 O O . PHE A 1 116 ? -10.139 -0.265 -2.104 1.00 97.19 116 PHE A O 1
ATOM 918 N N . ALA A 1 117 ? -8.919 -0.647 -0.245 1.00 96.75 117 ALA A N 1
ATOM 919 C CA . ALA A 1 117 ? -9.830 -1.604 0.375 1.00 96.75 117 ALA A CA 1
ATOM 920 C C . ALA A 1 117 ? -11.208 -1.019 0.703 1.00 96.75 117 ALA A C 1
ATOM 922 O O . ALA A 1 117 ? -12.189 -1.750 0.613 1.00 96.75 117 ALA A O 1
ATOM 923 N N . TYR A 1 118 ? -11.303 0.283 1.005 1.00 96.38 118 TYR A N 1
ATOM 924 C CA . TYR A 1 118 ? -12.575 0.947 1.320 1.00 96.38 118 TYR A CA 1
ATOM 925 C C . TYR A 1 118 ? -13.661 0.656 0.265 1.00 96.38 118 TYR A C 1
ATOM 927 O O . TYR A 1 118 ? -14.769 0.236 0.601 1.00 96.38 118 TYR A O 1
ATOM 935 N N . ASN A 1 119 ? -13.303 0.776 -1.021 1.00 94.56 119 ASN A N 1
ATOM 936 C CA . ASN A 1 119 ? -14.192 0.470 -2.150 1.00 94.56 119 ASN A CA 1
ATOM 937 C C . ASN A 1 119 ? -14.033 -0.964 -2.695 1.00 94.56 119 ASN A C 1
ATOM 939 O O . ASN A 1 119 ? -14.821 -1.381 -3.539 1.00 94.56 119 ASN A O 1
ATOM 943 N N . ASN A 1 120 ? -13.010 -1.708 -2.262 1.00 95.69 120 ASN A N 1
ATOM 944 C CA . ASN A 1 120 ? -12.631 -3.008 -2.829 1.00 95.69 120 ASN A CA 1
ATOM 945 C C . ASN A 1 120 ? -12.247 -4.023 -1.727 1.00 95.69 120 ASN A C 1
ATOM 947 O O . ASN A 1 120 ? -11.120 -4.529 -1.718 1.00 95.69 120 ASN A O 1
ATOM 951 N N . PRO A 1 121 ? -13.151 -4.347 -0.786 1.00 92.81 121 PRO A N 1
ATOM 952 C CA . PRO A 1 121 ? -12.818 -5.118 0.422 1.00 92.81 121 PRO A CA 1
ATOM 953 C C . PRO A 1 121 ? -12.449 -6.579 0.155 1.00 92.81 121 PRO A C 1
ATOM 955 O O . PRO A 1 121 ? -11.809 -7.225 0.978 1.00 92.81 121 PRO A O 1
ATOM 958 N N . HIS A 1 122 ? -12.877 -7.117 -0.987 1.00 93.56 122 HIS A N 1
ATOM 959 C CA . HIS A 1 122 ? -12.694 -8.520 -1.353 1.00 93.56 122 HIS A CA 1
ATOM 960 C C . HIS A 1 122 ? -11.476 -8.745 -2.262 1.00 93.56 122 HIS A C 1
ATOM 962 O O . HIS A 1 122 ? -11.214 -9.876 -2.676 1.00 93.56 122 HIS A O 1
ATOM 968 N N . CYS A 1 123 ? -10.728 -7.687 -2.592 1.00 95.81 123 CYS A N 1
ATOM 969 C CA . CYS A 1 123 ? -9.495 -7.810 -3.360 1.00 95.81 123 CYS A CA 1
ATOM 970 C C . CYS A 1 123 ? -8.350 -8.342 -2.487 1.00 95.81 123 CYS A C 1
ATOM 972 O O . CYS A 1 123 ? -8.174 -7.945 -1.337 1.00 95.81 123 CYS A O 1
ATOM 974 N N . ASN A 1 124 ? -7.506 -9.190 -3.072 1.00 96.88 124 ASN A N 1
ATOM 975 C CA . ASN A 1 124 ? -6.217 -9.558 -2.502 1.00 96.88 124 ASN A CA 1
ATOM 976 C C . ASN A 1 124 ? -5.198 -8.465 -2.850 1.00 96.88 124 ASN A C 1
ATOM 978 O O . ASN A 1 124 ? -4.614 -8.466 -3.936 1.00 96.88 124 ASN A O 1
ATOM 982 N N . ILE A 1 125 ? -5.040 -7.499 -1.948 1.00 97.81 125 ILE A N 1
ATOM 983 C CA . ILE A 1 125 ? -4.244 -6.291 -2.182 1.00 97.81 125 ILE A CA 1
ATOM 984 C C . ILE A 1 125 ? -2.795 -6.521 -1.753 1.00 97.81 125 ILE A C 1
ATOM 986 O O . ILE A 1 125 ? -2.511 -6.953 -0.639 1.00 97.81 125 ILE A O 1
ATOM 990 N N . GLN A 1 126 ? -1.859 -6.163 -2.626 1.00 97.44 126 GLN A N 1
ATOM 991 C CA . GLN A 1 126 ? -0.426 -6.196 -2.379 1.00 97.44 126 GLN A CA 1
ATOM 992 C C . GLN A 1 126 ? 0.185 -4.832 -2.697 1.00 97.44 126 GLN A C 1
ATOM 994 O O . GLN A 1 126 ? 0.239 -4.415 -3.846 1.00 97.44 126 GLN A O 1
ATOM 999 N N . SER A 1 127 ? 0.714 -4.144 -1.689 1.00 97.44 127 SER A N 1
ATOM 1000 C CA . SER A 1 127 ? 1.478 -2.908 -1.890 1.00 97.44 127 SER A CA 1
ATOM 1001 C C . SER A 1 127 ? 2.987 -3.196 -1.889 1.00 97.44 127 SER A C 1
ATOM 1003 O O . SER A 1 127 ? 3.459 -4.030 -1.110 1.00 97.44 127 SER A O 1
ATOM 1005 N N . LEU A 1 128 ? 3.747 -2.610 -2.820 1.00 96.00 128 LEU A N 1
ATOM 1006 C CA . LEU A 1 128 ? 5.137 -2.987 -3.108 1.00 96.00 128 LEU A CA 1
ATOM 1007 C C . LEU A 1 128 ? 6.022 -1.765 -3.380 1.00 96.00 128 LEU A C 1
ATOM 1009 O O . LEU A 1 128 ? 5.596 -0.821 -4.037 1.00 96.00 128 LEU A O 1
ATOM 1013 N N . ILE A 1 129 ? 7.283 -1.838 -2.946 1.00 93.75 129 ILE A N 1
ATOM 1014 C CA . ILE A 1 129 ? 8.352 -0.987 -3.481 1.00 93.75 129 ILE A CA 1
ATOM 1015 C C . ILE A 1 129 ? 9.091 -1.782 -4.552 1.00 93.75 129 ILE A C 1
ATOM 1017 O O . ILE A 1 129 ? 9.615 -2.859 -4.264 1.00 93.75 129 ILE A O 1
ATOM 1021 N N . ALA A 1 130 ? 9.167 -1.245 -5.764 1.00 91.94 130 ALA A N 1
ATOM 1022 C CA . ALA A 1 130 ? 9.997 -1.772 -6.834 1.00 91.94 130 ALA A CA 1
ATOM 1023 C C . ALA A 1 130 ? 11.257 -0.912 -6.967 1.00 91.94 130 ALA A C 1
ATOM 1025 O O . ALA A 1 130 ? 11.183 0.293 -7.195 1.00 91.94 130 ALA A O 1
ATOM 1026 N N . ILE A 1 131 ? 12.428 -1.531 -6.827 1.00 86.94 131 ILE A N 1
ATOM 1027 C CA . ILE A 1 131 ? 13.716 -0.872 -7.063 1.00 86.94 131 ILE A CA 1
ATOM 1028 C C . ILE A 1 131 ? 14.309 -1.506 -8.320 1.00 86.94 131 ILE A C 1
ATOM 1030 O O . ILE A 1 131 ? 14.639 -2.695 -8.276 1.00 86.94 131 ILE A O 1
ATOM 1034 N N . PRO A 1 132 ? 14.429 -0.771 -9.441 1.00 80.81 132 PRO A N 1
ATOM 1035 C CA . PRO A 1 132 ? 15.025 -1.308 -10.653 1.00 80.81 132 PRO A CA 1
ATOM 1036 C C . PRO A 1 132 ? 16.450 -1.798 -10.388 1.00 80.81 132 PRO A C 1
ATOM 1038 O O . PRO A 1 132 ? 17.251 -1.117 -9.741 1.00 80.81 132 PRO A O 1
ATOM 1041 N N . TYR A 1 133 ? 16.767 -2.988 -10.897 1.00 69.81 133 TYR A N 1
ATOM 1042 C CA . TYR A 1 133 ? 18.123 -3.523 -10.842 1.00 69.81 133 TYR A CA 1
ATOM 1043 C C . TYR A 1 133 ? 19.063 -2.647 -11.679 1.00 69.81 133 TYR A C 1
ATOM 1045 O O . TYR A 1 133 ? 18.691 -2.216 -12.768 1.00 69.81 133 TYR A O 1
ATOM 1053 N N . ASN A 1 134 ? 20.284 -2.401 -11.192 1.00 67.81 134 ASN A N 1
ATOM 1054 C CA . ASN A 1 134 ? 21.334 -1.800 -12.011 1.00 67.81 134 ASN A CA 1
ATOM 1055 C C . ASN A 1 134 ? 21.924 -2.895 -12.918 1.00 67.81 134 ASN A C 1
ATOM 1057 O O . ASN A 1 134 ? 22.715 -3.695 -12.413 1.00 67.81 134 ASN A O 1
ATOM 1061 N N . PRO A 1 135 ? 21.618 -2.937 -14.230 1.00 63.91 135 PRO A N 1
ATOM 1062 C CA . PRO A 1 135 ? 22.120 -3.991 -15.115 1.00 63.91 135 PRO A CA 1
ATOM 1063 C C . PRO A 1 135 ? 23.649 -3.969 -15.263 1.00 63.91 135 PRO A C 1
ATOM 1065 O O . PRO A 1 135 ? 24.233 -4.936 -15.739 1.00 63.91 135 PRO A O 1
ATOM 1068 N N . TYR A 1 136 ? 24.305 -2.885 -14.842 1.00 63.03 136 TYR A N 1
ATOM 1069 C CA . TYR A 1 136 ? 25.754 -2.725 -14.898 1.00 63.03 136 TYR A CA 1
ATOM 1070 C C . TYR A 1 136 ? 26.461 -3.086 -13.588 1.00 63.03 136 TYR A C 1
ATOM 1072 O O . TYR A 1 136 ? 27.682 -2.959 -13.520 1.00 63.03 136 TYR A O 1
ATOM 1080 N N . ALA A 1 137 ? 25.742 -3.526 -12.547 1.00 62.62 137 ALA A N 1
ATOM 1081 C CA . ALA A 1 137 ? 26.362 -3.929 -11.288 1.00 62.62 137 ALA A CA 1
ATOM 1082 C C . ALA A 1 137 ? 27.450 -5.009 -11.518 1.00 62.62 137 ALA A C 1
ATOM 1084 O O . ALA A 1 137 ? 27.247 -5.918 -12.321 1.00 62.62 137 ALA A O 1
ATOM 1085 N N . PRO A 1 138 ? 28.616 -4.923 -10.842 1.00 71.88 138 PRO A N 1
ATOM 1086 C CA . PRO A 1 138 ? 28.964 -3.994 -9.761 1.00 71.88 138 PRO A CA 1
ATOM 1087 C C . PRO A 1 138 ? 29.505 -2.635 -10.238 1.00 71.88 138 PRO A C 1
ATOM 1089 O O . PRO A 1 138 ? 29.890 -1.816 -9.404 1.00 71.88 138 PRO A O 1
ATOM 1092 N N . LYS A 1 139 ? 29.563 -2.364 -11.549 1.00 68.69 139 LYS A N 1
ATOM 1093 C CA . LYS A 1 139 ? 30.049 -1.074 -12.047 1.00 68.69 139 LYS A CA 1
ATOM 1094 C C . LYS A 1 139 ? 29.087 0.038 -11.602 1.00 68.69 139 LYS A C 1
ATOM 1096 O O . LYS A 1 139 ? 27.864 -0.115 -11.727 1.00 68.69 139 LYS A O 1
ATOM 1101 N N . PRO A 1 140 ? 29.608 1.158 -11.069 1.00 61.97 140 PRO A N 1
ATOM 1102 C CA . PRO A 1 140 ? 28.780 2.319 -10.784 1.00 61.97 140 PRO A CA 1
ATOM 1103 C C . PRO A 1 140 ? 28.120 2.807 -12.076 1.00 61.97 140 PRO A C 1
ATOM 1105 O O . PRO A 1 140 ? 28.670 2.631 -13.165 1.00 61.97 140 PRO A O 1
ATOM 1108 N N . TYR A 1 141 ? 26.941 3.423 -11.957 1.00 59.53 141 TYR A N 1
ATOM 1109 C CA . TYR A 1 141 ? 26.277 4.051 -13.097 1.00 59.53 141 TYR A CA 1
ATOM 1110 C C . TYR A 1 141 ? 27.257 4.987 -13.807 1.00 59.53 141 TYR A C 1
ATOM 1112 O O . TYR A 1 141 ? 27.862 5.853 -13.167 1.00 59.53 141 TYR A O 1
ATOM 1120 N N . ALA A 1 142 ? 27.414 4.803 -15.119 1.00 61.75 142 ALA A N 1
ATOM 1121 C CA . ALA A 1 142 ? 28.207 5.708 -15.930 1.00 61.75 142 ALA A CA 1
ATOM 1122 C C . ALA A 1 142 ? 27.590 7.106 -15.807 1.00 61.75 142 ALA A C 1
ATOM 1124 O O . ALA A 1 142 ? 26.473 7.359 -16.258 1.00 61.75 142 ALA A O 1
ATOM 1125 N N . LYS A 1 143 ? 28.301 8.016 -15.137 1.00 59.75 143 LYS A N 1
ATOM 1126 C CA . LYS A 1 143 ? 27.986 9.437 -15.214 1.00 59.75 143 LYS A CA 1
ATOM 1127 C C . LYS A 1 143 ? 28.414 9.851 -16.611 1.00 59.75 143 LYS A C 1
ATOM 1129 O O . LYS A 1 143 ? 29.611 9.917 -16.870 1.00 59.75 143 LYS A O 1
ATOM 1134 N N . ASN A 1 144 ? 27.460 10.048 -17.515 1.00 51.91 144 ASN A N 1
ATOM 1135 C CA . ASN A 1 144 ? 27.762 10.629 -18.817 1.00 51.91 144 ASN A CA 1
ATOM 1136 C C . ASN A 1 144 ? 28.461 11.972 -18.567 1.00 51.91 144 ASN A C 1
ATOM 1138 O O . ASN A 1 144 ? 27.844 12.908 -18.056 1.00 51.91 144 ASN A O 1
ATOM 1142 N N . ILE A 1 145 ? 29.762 12.017 -18.850 1.00 47.09 145 ILE A N 1
ATOM 1143 C CA . ILE A 1 145 ? 30.532 13.253 -18.925 1.00 47.09 145 ILE A CA 1
ATOM 1144 C C . ILE A 1 145 ? 30.000 13.955 -20.175 1.00 47.09 145 ILE A C 1
ATOM 1146 O O . ILE A 1 145 ? 30.068 13.391 -21.267 1.00 47.09 145 ILE A O 1
ATOM 1150 N N . LYS A 1 146 ? 29.363 15.110 -19.976 1.00 41.66 146 LYS A N 1
ATOM 1151 C CA . LYS A 1 146 ? 29.117 16.063 -21.059 1.00 41.66 146 LYS A CA 1
ATOM 1152 C C . LYS A 1 146 ? 30.423 16.745 -21.427 1.00 41.66 146 LYS A C 1
ATOM 1154 O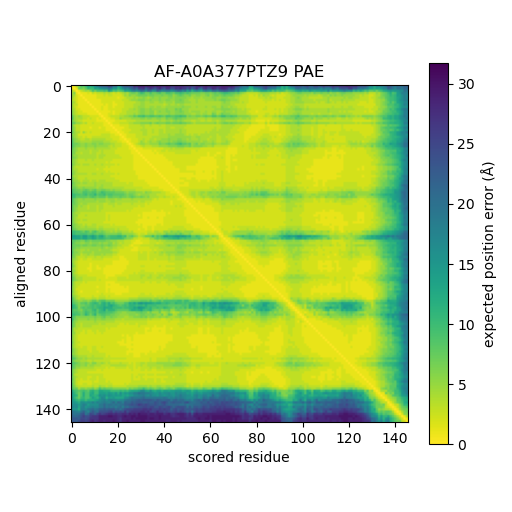 O . LYS A 1 146 ? 31.190 17.033 -20.481 1.00 41.66 146 LYS A O 1
#

InterPro domains:
  IPR019045 Restriction endonuclease, type II, HinfI-like [PF09520] (4-143)

Sequence (146 aa):
MPCFEPVAEELAKAHFDKIERQIAVTNTITKEAQRVIQDIMDSLESGNSKPNKNEEIARILSVSQSGETSTIKPTKVDLFLQRGNNVYLIDIKTAKPNKGGFKEFKRTLLTWVACFAYNNPHCNIQSLIAIPYNPYAPKPYAKNIK

Secondary structure (DSSP, 8-state):
--THHHHHHHHHTTT-SEEEEEEPPPSEEEHHHHHHHHHHHHHHHTTSS---HHHHHHHHHTTSSSS-EEE--PPPEEEEEEETTEEEEEEE-SSPPPHHHHHHHHHHHHHHHHHHHHH-TTSEEEEEEE----TTTTSPP-----